Protein AF-A0A0T6AG84-F1 (afdb_monomer_lite)

Radius of gyration: 19.82 Å; chains: 1; bounding box: 33×21×67 Å

pLDDT: mean 81.05, std 19.02, range [31.83, 98.19]

Sequence (90 aa):
MDPMWFYDEMGDQEEWQAFQKDILPLEKEYLEIRVALRDAEAALRDDPGNDILRIRVEKLKERQGEMERSAPWIASDYPWEFFLWGVPHG

Structure (mmCIF, N/CA/C/O backbone):
data_AF-A0A0T6AG84-F1
#
_entry.id   AF-A0A0T6AG84-F1
#
loop_
_atom_site.group_PDB
_atom_site.id
_atom_site.type_symbol
_atom_site.label_atom_id
_atom_site.label_alt_id
_atom_site.label_comp_id
_atom_site.label_asym_id
_atom_site.label_entity_id
_atom_site.label_seq_id
_atom_site.pdbx_PDB_ins_code
_atom_site.Cartn_x
_atom_site.Cartn_y
_atom_site.Cartn_z
_atom_site.occupancy
_atom_site.B_iso_or_equiv
_atom_site.auth_seq_id
_atom_site.auth_comp_id
_atom_site.auth_asym_id
_atom_site.auth_atom_id
_atom_site.pdbx_PDB_model_num
ATOM 1 N N . MET A 1 1 ? 18.293 -11.981 -48.055 1.00 40.59 1 MET A N 1
ATOM 2 C CA . MET A 1 1 ? 17.667 -12.511 -46.831 1.00 40.59 1 MET A CA 1
ATOM 3 C C . MET A 1 1 ? 18.567 -12.038 -45.715 1.00 40.59 1 MET A C 1
ATOM 5 O O . MET A 1 1 ? 19.678 -12.538 -45.610 1.00 40.59 1 MET A O 1
ATOM 9 N N . ASP A 1 2 ? 18.189 -10.936 -45.078 1.00 43.97 2 ASP A N 1
ATOM 10 C CA . ASP A 1 2 ? 19.028 -10.265 -44.087 1.00 43.97 2 ASP A CA 1
ATOM 11 C C . ASP A 1 2 ? 18.788 -10.934 -42.719 1.00 43.97 2 ASP A C 1
ATOM 13 O O . ASP A 1 2 ? 17.623 -11.023 -42.325 1.00 43.97 2 ASP A O 1
ATOM 17 N N . PRO A 1 3 ? 19.807 -11.471 -42.017 1.00 46.22 3 PRO A N 1
ATOM 18 C CA . PRO A 1 3 ? 19.622 -12.206 -40.759 1.00 46.22 3 PRO A CA 1
ATOM 19 C C . PRO A 1 3 ? 19.345 -11.295 -39.551 1.00 46.22 3 PRO A C 1
ATOM 21 O O . PRO A 1 3 ? 19.261 -11.782 -38.426 1.00 46.22 3 PRO A O 1
ATOM 24 N N . MET A 1 4 ? 19.242 -9.981 -39.761 1.00 40.62 4 MET A N 1
ATOM 25 C CA . MET A 1 4 ? 19.274 -8.977 -38.695 1.00 40.62 4 MET A CA 1
ATOM 26 C C . MET A 1 4 ? 18.029 -8.930 -37.794 1.00 40.62 4 MET A C 1
ATOM 28 O O . MET A 1 4 ? 18.126 -8.353 -36.720 1.00 40.62 4 MET A O 1
ATOM 32 N N . TRP A 1 5 ? 16.897 -9.567 -38.138 1.00 48.00 5 TRP A N 1
ATOM 33 C CA . TRP A 1 5 ? 15.705 -9.513 -37.264 1.00 48.00 5 TRP A CA 1
ATOM 34 C C . TRP A 1 5 ? 15.914 -10.244 -35.929 1.00 48.00 5 TRP A C 1
ATOM 36 O O . TRP A 1 5 ? 15.335 -9.868 -34.917 1.00 48.00 5 TRP A O 1
ATOM 46 N N . PHE A 1 6 ? 16.737 -11.299 -35.919 1.00 31.83 6 PHE A N 1
ATOM 47 C CA . PHE A 1 6 ? 16.891 -12.175 -34.751 1.00 31.83 6 PHE A CA 1
ATOM 48 C C . PHE A 1 6 ? 17.696 -11.511 -33.619 1.00 31.83 6 PHE A C 1
ATOM 50 O O . PHE A 1 6 ? 17.644 -11.955 -32.475 1.00 31.83 6 PHE A O 1
ATOM 57 N N . TYR A 1 7 ? 18.466 -10.464 -33.940 1.00 42.91 7 TYR A N 1
ATOM 58 C CA . TYR A 1 7 ? 19.265 -9.715 -32.969 1.00 42.91 7 TYR A CA 1
ATOM 59 C C . TYR A 1 7 ? 18.482 -8.568 -32.313 1.00 42.91 7 TYR A C 1
ATOM 61 O O . TYR A 1 7 ? 18.744 -8.294 -31.144 1.00 42.91 7 TYR A O 1
ATOM 69 N N . ASP A 1 8 ? 17.498 -7.975 -33.002 1.00 51.34 8 ASP A N 1
ATOM 70 C CA . ASP A 1 8 ? 16.570 -7.005 -32.394 1.00 51.34 8 ASP A CA 1
ATOM 71 C C . ASP A 1 8 ? 15.699 -7.690 -31.322 1.00 51.34 8 ASP A C 1
ATOM 73 O O . ASP A 1 8 ? 15.608 -7.202 -30.201 1.00 51.34 8 ASP A O 1
ATOM 77 N N . GLU A 1 9 ? 15.188 -8.901 -31.592 1.00 50.34 9 GLU A N 1
ATOM 78 C CA . GLU A 1 9 ? 14.421 -9.684 -30.602 1.00 50.34 9 GLU A CA 1
ATOM 79 C C . GLU A 1 9 ? 15.248 -10.078 -29.362 1.00 50.34 9 GLU A C 1
ATOM 81 O O . GLU A 1 9 ? 14.707 -10.163 -28.262 1.00 50.34 9 GLU A O 1
ATOM 86 N N . MET A 1 10 ? 16.558 -10.315 -29.511 1.00 46.91 10 MET A N 1
ATOM 87 C CA . MET A 1 10 ? 17.445 -10.682 -28.395 1.00 46.91 10 MET A CA 1
ATOM 88 C C . MET A 1 10 ? 17.798 -9.482 -27.501 1.00 46.91 10 MET A C 1
ATOM 90 O O . MET A 1 10 ? 17.867 -9.644 -26.282 1.00 46.91 10 MET A O 1
ATOM 94 N N . GLY A 1 11 ? 18.003 -8.294 -28.084 1.00 54.94 11 GLY A N 1
ATOM 95 C CA . GLY A 1 11 ? 18.201 -7.046 -27.334 1.00 54.94 11 GLY A CA 1
ATOM 96 C C . GLY A 1 11 ? 16.942 -6.646 -26.564 1.00 54.94 11 GLY A C 1
ATOM 97 O O . GLY A 1 11 ? 17.008 -6.406 -25.358 1.00 54.94 11 GLY A O 1
ATOM 98 N N . ASP A 1 12 ? 15.784 -6.724 -27.224 1.00 59.62 12 ASP A N 1
ATOM 99 C CA . ASP A 1 12 ? 14.474 -6.509 -26.602 1.00 59.62 12 ASP A CA 1
ATOM 100 C C . ASP A 1 12 ? 14.213 -7.511 -25.465 1.00 59.62 12 ASP A C 1
ATOM 102 O O . ASP A 1 12 ? 13.622 -7.167 -24.440 1.00 59.62 12 ASP A O 1
ATOM 106 N N . GLN A 1 13 ? 14.692 -8.754 -25.595 1.00 65.75 13 GLN A N 1
ATOM 107 C CA . GLN A 1 13 ? 14.530 -9.789 -24.575 1.00 65.75 13 GLN A CA 1
ATOM 108 C C . GLN A 1 13 ? 15.434 -9.583 -23.346 1.00 65.75 13 GLN A C 1
ATOM 110 O O . GLN A 1 13 ? 15.012 -9.910 -22.232 1.00 65.75 13 GLN A O 1
ATOM 115 N N . GLU A 1 14 ? 16.648 -9.046 -23.504 1.00 71.31 14 GLU A N 1
ATOM 116 C CA . GLU A 1 14 ? 17.518 -8.681 -22.374 1.00 71.31 14 GLU A CA 1
ATOM 117 C C . GLU A 1 14 ? 17.000 -7.444 -21.631 1.00 71.31 14 GLU A C 1
ATOM 119 O O . GLU A 1 14 ? 16.931 -7.461 -20.397 1.00 71.31 14 GLU A O 1
ATOM 124 N N . GLU A 1 15 ? 16.570 -6.412 -22.360 1.00 67.50 15 GLU A N 1
ATOM 125 C CA . GLU A 1 15 ? 15.955 -5.214 -21.779 1.00 67.50 15 GLU A CA 1
ATOM 126 C C . GLU A 1 15 ? 14.651 -5.557 -21.050 1.00 67.50 15 GLU A C 1
ATOM 128 O O . GLU A 1 15 ? 14.450 -5.143 -19.906 1.00 67.50 15 GLU A O 1
ATOM 133 N N . TRP A 1 16 ? 13.816 -6.416 -21.641 1.00 67.75 16 TRP A N 1
ATOM 134 C CA . TRP A 1 16 ? 12.619 -6.967 -21.003 1.00 67.75 16 TRP A CA 1
ATOM 135 C C . TRP A 1 16 ? 12.932 -7.720 -19.706 1.00 67.75 16 TRP A C 1
ATOM 137 O O . TRP A 1 16 ? 12.269 -7.513 -18.688 1.00 67.75 16 TRP A O 1
ATOM 147 N N . GLN A 1 17 ? 13.948 -8.587 -19.702 1.00 76.31 17 GLN A N 1
ATOM 148 C CA . GLN A 1 17 ? 14.322 -9.341 -18.502 1.00 76.31 17 GLN A CA 1
ATOM 149 C C . GLN A 1 17 ? 14.900 -8.452 -17.400 1.00 76.31 17 GLN A C 1
ATOM 151 O O . GLN A 1 17 ? 14.641 -8.704 -16.220 1.00 76.31 17 GLN A O 1
ATOM 156 N N . ALA A 1 18 ? 15.700 -7.446 -17.755 1.00 78.88 18 ALA A N 1
ATOM 157 C CA . ALA A 1 18 ? 16.214 -6.467 -16.802 1.00 78.88 18 ALA A CA 1
ATOM 158 C C . ALA A 1 18 ? 15.062 -5.665 -16.185 1.00 78.88 18 ALA A C 1
ATOM 160 O O . ALA A 1 18 ? 14.951 -5.574 -14.965 1.00 78.88 18 ALA A O 1
ATOM 161 N N . PHE A 1 19 ? 14.138 -5.206 -17.022 1.00 72.94 19 PHE A N 1
ATOM 162 C CA . PHE A 1 19 ? 12.960 -4.467 -16.595 1.00 72.94 19 PHE A CA 1
ATOM 163 C C . PHE A 1 19 ? 12.050 -5.288 -15.665 1.00 72.94 19 PHE A C 1
ATOM 165 O O . PHE A 1 19 ? 11.650 -4.821 -14.600 1.00 72.94 19 PHE A O 1
ATOM 172 N N . GLN A 1 20 ? 11.788 -6.554 -16.006 1.00 77.94 20 GLN A N 1
ATOM 173 C CA . GLN A 1 20 ? 11.042 -7.487 -15.153 1.00 77.94 20 GLN A CA 1
ATOM 174 C C . GLN A 1 20 ? 11.716 -7.689 -13.787 1.00 77.94 20 GLN A C 1
ATOM 176 O O . GLN A 1 20 ? 11.038 -7.722 -12.761 1.00 77.94 20 GLN A O 1
ATOM 181 N N . LYS A 1 21 ? 13.052 -7.792 -13.740 1.00 84.69 21 LYS A N 1
ATOM 182 C CA . LYS A 1 21 ? 13.790 -7.915 -12.469 1.00 84.69 21 LYS A CA 1
ATOM 183 C C . LYS A 1 21 ? 13.621 -6.696 -11.570 1.00 84.69 21 LYS A C 1
ATOM 185 O O . LYS A 1 21 ? 13.596 -6.869 -10.354 1.00 84.69 21 LYS A O 1
ATOM 190 N N . ASP A 1 22 ? 13.490 -5.512 -12.153 1.00 82.56 22 ASP A N 1
ATOM 191 C CA . ASP A 1 22 ? 13.340 -4.270 -11.398 1.00 82.56 22 ASP A CA 1
ATOM 192 C C . ASP A 1 22 ? 11.898 -4.062 -10.907 1.00 82.56 22 ASP A C 1
ATOM 194 O O . ASP A 1 22 ? 11.684 -3.507 -9.827 1.00 82.56 22 ASP A O 1
ATOM 198 N N . ILE A 1 23 ? 10.900 -4.559 -11.647 1.00 84.38 23 ILE A N 1
ATOM 199 C CA . ILE A 1 23 ? 9.477 -4.304 -11.365 1.00 84.38 23 ILE A CA 1
ATOM 200 C C . ILE A 1 23 ? 8.782 -5.383 -10.555 1.00 84.38 23 ILE A C 1
ATOM 202 O O . ILE A 1 23 ? 7.997 -5.045 -9.668 1.00 84.38 23 ILE A O 1
ATOM 206 N N . LEU A 1 24 ? 9.103 -6.658 -10.769 1.00 85.44 24 LEU A N 1
ATOM 207 C CA . LEU A 1 24 ? 8.500 -7.747 -9.995 1.00 85.44 24 LEU A CA 1
ATOM 208 C C . LEU A 1 24 ? 8.654 -7.564 -8.470 1.00 85.44 24 LEU A C 1
ATOM 210 O O . LEU A 1 24 ? 7.697 -7.848 -7.743 1.00 85.44 24 LEU A O 1
ATOM 214 N N . PRO A 1 25 ? 9.795 -7.076 -7.935 1.00 91.06 25 PRO A N 1
ATOM 215 C CA . PRO A 1 25 ? 9.910 -6.777 -6.510 1.00 91.06 25 PRO A CA 1
ATOM 216 C C . PRO A 1 25 ? 8.956 -5.672 -6.047 1.00 91.06 25 PRO A C 1
ATOM 218 O O . PRO A 1 25 ? 8.379 -5.797 -4.968 1.00 91.06 25 PRO A O 1
ATOM 221 N N . LEU A 1 26 ? 8.764 -4.626 -6.858 1.00 90.62 26 LEU A N 1
ATOM 222 C CA . LEU A 1 26 ? 7.858 -3.517 -6.548 1.00 90.62 26 LEU A CA 1
ATOM 223 C C . LEU A 1 26 ? 6.401 -3.985 -6.543 1.00 90.62 26 LEU A C 1
ATOM 225 O O . LEU A 1 26 ? 5.677 -3.714 -5.587 1.00 90.62 26 LEU A O 1
ATOM 229 N N . GLU A 1 27 ? 5.982 -4.735 -7.565 1.00 89.62 27 GLU A N 1
ATOM 230 C CA . GLU A 1 27 ? 4.638 -5.324 -7.644 1.00 89.62 27 GLU A CA 1
ATOM 231 C C . GLU A 1 27 ? 4.356 -6.241 -6.458 1.00 89.62 27 GLU A C 1
ATOM 233 O O . GLU A 1 27 ? 3.299 -6.156 -5.827 1.00 89.62 27 GLU A O 1
ATOM 238 N N . LYS A 1 28 ? 5.329 -7.088 -6.114 1.00 92.81 28 LYS A N 1
ATOM 239 C CA . LYS A 1 28 ? 5.229 -7.969 -4.957 1.00 92.81 28 LYS A CA 1
ATOM 240 C C . LYS A 1 28 ? 5.071 -7.176 -3.661 1.00 92.81 28 LYS A C 1
ATOM 242 O O . LYS A 1 28 ? 4.150 -7.466 -2.901 1.00 92.81 28 LYS A O 1
ATOM 247 N N . GLU A 1 29 ? 5.927 -6.184 -3.418 1.00 94.31 29 GLU A N 1
ATOM 248 C CA . GLU A 1 29 ? 5.848 -5.342 -2.218 1.00 94.31 29 GLU A CA 1
ATOM 249 C C . GLU A 1 29 ? 4.484 -4.638 -2.127 1.00 94.31 29 GLU A C 1
ATOM 251 O O . GLU A 1 29 ? 3.848 -4.630 -1.071 1.00 94.31 29 GLU A O 1
ATOM 256 N N . TYR A 1 30 ? 3.983 -4.111 -3.245 1.00 94.62 30 TYR A N 1
ATOM 257 C CA . TYR A 1 30 ? 2.692 -3.431 -3.286 1.00 94.62 30 TYR A CA 1
ATOM 258 C C . TYR A 1 30 ? 1.528 -4.370 -2.956 1.00 94.62 30 TYR A C 1
ATOM 260 O O . TYR A 1 30 ? 0.648 -4.025 -2.161 1.00 94.62 30 TYR A O 1
ATOM 268 N N . LEU A 1 31 ? 1.531 -5.587 -3.506 1.00 93.94 31 LEU A N 1
ATOM 269 C CA . LEU A 1 31 ? 0.530 -6.605 -3.182 1.00 93.94 31 LEU A CA 1
ATOM 270 C C . LEU A 1 31 ? 0.595 -7.019 -1.708 1.00 93.94 31 LEU A C 1
ATOM 272 O O . LEU A 1 31 ? -0.448 -7.138 -1.060 1.00 93.94 31 LEU A O 1
ATOM 276 N N . GLU A 1 32 ? 1.798 -7.193 -1.161 1.00 96.69 32 GLU A N 1
ATOM 277 C CA . GLU A 1 32 ? 1.999 -7.506 0.256 1.00 96.69 32 GLU A CA 1
ATOM 278 C C . GLU A 1 32 ? 1.439 -6.398 1.160 1.00 96.69 32 GLU A C 1
ATOM 280 O O . GLU A 1 32 ? 0.726 -6.694 2.124 1.00 96.69 32 GLU A O 1
ATOM 285 N N . ILE A 1 33 ? 1.665 -5.124 0.818 1.00 97.00 33 ILE A N 1
ATOM 286 C CA . ILE A 1 33 ? 1.092 -3.979 1.541 1.00 97.00 33 ILE A CA 1
ATOM 287 C C . ILE A 1 33 ? -0.433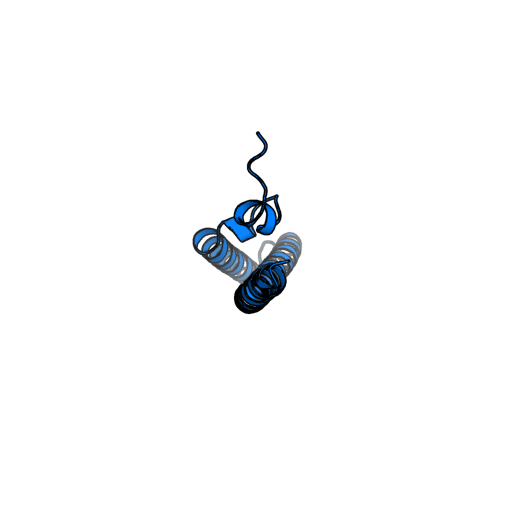 -3.972 1.455 1.00 97.00 33 ILE A C 1
ATOM 289 O O . ILE A 1 33 ? -1.090 -3.779 2.477 1.00 97.00 33 ILE A O 1
ATOM 293 N N . ARG A 1 34 ? -1.021 -4.220 0.278 1.00 96.25 34 ARG A N 1
ATOM 294 C CA . ARG A 1 34 ? -2.486 -4.246 0.116 1.00 96.25 34 ARG A CA 1
ATOM 295 C C . ARG A 1 34 ? -3.138 -5.350 0.941 1.00 96.25 34 ARG A C 1
ATOM 297 O O . ARG A 1 34 ? -4.174 -5.115 1.564 1.00 96.25 34 ARG A O 1
ATOM 304 N N . VAL A 1 35 ? -2.532 -6.537 0.977 1.00 97.50 35 VAL A N 1
ATOM 305 C CA . VAL A 1 35 ? -2.997 -7.644 1.825 1.00 97.50 35 VAL A CA 1
ATOM 306 C C . VAL A 1 35 ? -2.876 -7.265 3.300 1.00 97.50 35 VAL A C 1
ATOM 308 O O . VAL A 1 35 ? -3.856 -7.363 4.037 1.00 97.50 35 VAL A O 1
ATOM 311 N N . ALA A 1 36 ? -1.716 -6.757 3.721 1.00 97.81 36 ALA A N 1
ATOM 312 C CA . ALA A 1 36 ? -1.489 -6.348 5.103 1.00 97.81 36 ALA A CA 1
ATOM 313 C C . ALA A 1 36 ? -2.441 -5.230 5.552 1.00 97.81 36 ALA A C 1
ATOM 315 O O . ALA A 1 36 ? -2.891 -5.240 6.699 1.00 97.81 36 ALA A O 1
ATOM 316 N N . LEU A 1 37 ? -2.753 -4.279 4.667 1.00 98.00 37 LEU A N 1
ATOM 317 C CA . LEU A 1 37 ? 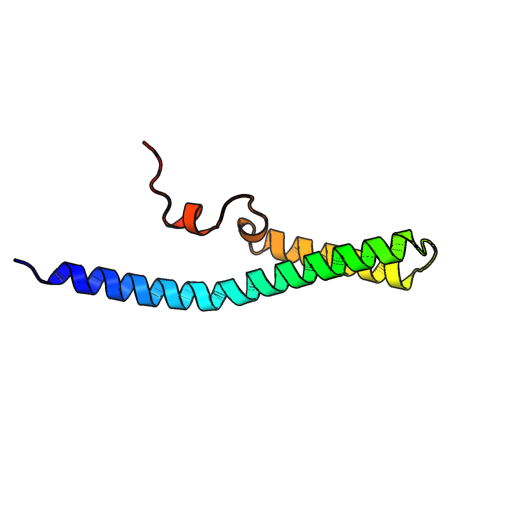-3.684 -3.191 4.939 1.00 98.00 37 LEU A CA 1
ATOM 318 C C . LEU A 1 37 ? -5.107 -3.718 5.097 1.00 98.00 37 LEU A C 1
ATOM 320 O O . LEU A 1 37 ? -5.745 -3.413 6.101 1.00 98.00 37 LEU A O 1
ATOM 324 N N . ARG A 1 38 ? -5.575 -4.559 4.166 1.00 97.81 38 ARG A N 1
ATOM 325 C CA . ARG A 1 38 ? -6.893 -5.205 4.254 1.00 97.81 38 ARG A CA 1
ATOM 326 C C . ARG A 1 38 ? -7.058 -5.944 5.581 1.00 97.81 38 ARG A C 1
ATOM 328 O O . ARG A 1 38 ? -8.080 -5.795 6.246 1.00 97.81 38 ARG A O 1
ATOM 335 N N . ASP A 1 39 ? -6.056 -6.728 5.963 1.00 98.12 39 ASP A N 1
ATOM 336 C CA . ASP A 1 39 ? -6.108 -7.541 7.176 1.00 98.12 39 ASP A CA 1
ATOM 337 C C . ASP A 1 39 ? -6.051 -6.664 8.442 1.00 98.12 39 ASP A C 1
ATOM 339 O O . ASP A 1 39 ? -6.773 -6.916 9.406 1.00 98.12 39 ASP A O 1
ATOM 343 N N . ALA A 1 40 ? -5.256 -5.587 8.434 1.00 97.75 40 ALA A N 1
ATOM 344 C CA . ALA A 1 40 ? -5.202 -4.626 9.536 1.00 97.75 40 ALA A CA 1
ATOM 345 C C . ALA A 1 40 ? -6.505 -3.820 9.683 1.00 97.75 40 ALA A C 1
ATOM 347 O O . ALA A 1 40 ? -6.957 -3.591 10.803 1.00 97.75 40 ALA A O 1
ATOM 348 N N . GLU A 1 41 ? -7.131 -3.413 8.576 1.00 98.06 41 GLU A N 1
ATOM 349 C CA . GLU A 1 41 ? -8.428 -2.728 8.585 1.00 98.06 41 GLU A CA 1
ATOM 350 C C . GLU A 1 41 ? -9.560 -3.648 9.052 1.00 98.06 41 GLU A C 1
ATOM 352 O O . GLU A 1 41 ? -10.451 -3.199 9.775 1.00 98.06 41 GLU A O 1
ATOM 357 N N . ALA A 1 42 ? -9.521 -4.932 8.681 1.00 98.19 42 ALA A N 1
ATOM 358 C CA . ALA A 1 42 ? -10.450 -5.932 9.197 1.00 98.19 42 ALA A CA 1
ATOM 359 C C . ALA A 1 42 ? -10.286 -6.107 10.715 1.00 98.19 42 ALA A C 1
ATOM 361 O O . ALA A 1 42 ? -11.263 -5.986 11.447 1.00 98.19 42 ALA A O 1
ATOM 362 N N . ALA A 1 43 ? -9.052 -6.271 11.201 1.00 97.75 43 ALA A N 1
ATOM 363 C CA . ALA A 1 43 ? -8.781 -6.378 12.633 1.00 97.75 43 ALA A CA 1
ATOM 364 C C . ALA A 1 43 ? -9.206 -5.117 13.409 1.00 97.75 43 ALA A C 1
ATOM 366 O O . ALA A 1 43 ? -9.758 -5.216 14.500 1.00 97.75 43 ALA A O 1
ATOM 367 N N . LEU A 1 44 ? -8.982 -3.922 12.848 1.00 97.62 44 LEU A N 1
ATOM 368 C CA . LEU A 1 44 ? -9.406 -2.664 13.470 1.00 97.62 44 LEU A CA 1
ATOM 369 C C . LEU A 1 44 ? -10.933 -2.524 13.505 1.00 97.62 44 LEU A C 1
ATOM 371 O O . LEU A 1 44 ? -11.475 -1.906 14.415 1.00 97.62 44 LEU A O 1
ATOM 375 N N . ARG A 1 45 ? -11.645 -3.086 12.522 1.00 96.69 45 ARG A N 1
ATOM 376 C CA . ARG A 1 45 ? -13.111 -3.136 12.544 1.00 96.69 45 ARG A CA 1
ATOM 377 C C . ARG A 1 45 ? -13.624 -4.001 13.695 1.00 96.69 45 ARG A C 1
ATOM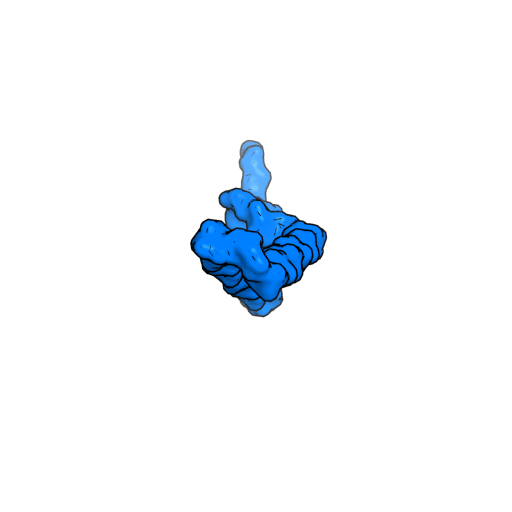 379 O O . ARG A 1 45 ? -14.641 -3.648 14.288 1.00 96.69 45 ARG A O 1
ATOM 386 N N . ASP A 1 46 ? -12.917 -5.085 14.003 1.00 97.62 46 ASP A N 1
ATOM 387 C CA . ASP A 1 46 ? -13.253 -5.989 15.105 1.00 97.62 46 ASP A CA 1
ATOM 388 C C . ASP A 1 46 ? -12.886 -5.396 16.480 1.00 97.62 46 ASP A C 1
ATOM 390 O O . ASP A 1 46 ? -13.597 -5.635 17.456 1.00 97.62 46 ASP A O 1
ATOM 394 N N . ASP A 1 47 ? -11.828 -4.577 16.557 1.00 96.81 47 ASP A N 1
ATOM 395 C CA . ASP A 1 47 ? -11.403 -3.866 17.774 1.00 96.81 47 ASP A CA 1
ATOM 396 C C . ASP A 1 47 ? -11.092 -2.371 17.512 1.00 96.81 47 ASP A C 1
ATOM 398 O O . ASP A 1 47 ? -9.925 -1.971 17.410 1.00 96.81 47 ASP A O 1
ATOM 402 N N . PRO A 1 48 ? -12.123 -1.504 17.418 1.00 94.69 48 PRO A N 1
ATOM 403 C CA . PRO A 1 48 ? -11.948 -0.096 17.038 1.00 94.69 48 PRO A CA 1
ATOM 404 C C . PRO A 1 48 ? -11.169 0.757 18.046 1.00 94.69 48 PRO A C 1
ATOM 406 O O . PRO A 1 48 ? -10.674 1.828 17.692 1.00 94.69 48 PRO A O 1
ATOM 409 N N . GLY A 1 49 ? -11.079 0.314 19.304 1.00 95.81 49 GLY A N 1
ATOM 410 C CA . GLY A 1 49 ? -10.349 1.008 20.370 1.00 95.81 49 GLY A CA 1
ATOM 411 C C . GLY A 1 49 ? -8.845 0.732 20.360 1.00 95.81 49 GLY A C 1
ATOM 412 O O . GLY A 1 49 ? -8.115 1.259 21.198 1.00 95.81 49 GLY A O 1
ATOM 413 N N . ASN A 1 50 ? -8.372 -0.105 19.438 1.00 97.00 50 ASN A N 1
ATOM 414 C CA . ASN A 1 50 ? -6.995 -0.555 19.408 1.00 97.00 50 ASN A CA 1
ATOM 415 C C . ASN A 1 50 ? -6.076 0.448 18.704 1.00 97.00 50 ASN A C 1
ATOM 417 O O . ASN A 1 50 ? -5.915 0.439 17.480 1.00 97.00 50 ASN A O 1
ATOM 421 N N . ASP A 1 51 ? -5.414 1.294 19.490 1.00 96.44 51 ASP A N 1
ATOM 422 C CA . ASP A 1 51 ? -4.488 2.299 18.962 1.00 96.44 51 ASP A CA 1
ATOM 423 C C . ASP A 1 51 ? -3.305 1.686 18.192 1.00 96.44 51 ASP A C 1
ATOM 425 O O . ASP A 1 51 ? -2.805 2.290 17.243 1.00 96.44 51 ASP A O 1
ATOM 429 N N . ILE A 1 52 ? -2.887 0.459 18.523 1.00 97.00 52 ILE A N 1
ATOM 430 C CA . ILE A 1 52 ? -1.818 -0.235 17.789 1.00 97.00 52 ILE A CA 1
ATOM 431 C C . ILE A 1 52 ? -2.287 -0.575 16.370 1.00 97.00 52 ILE A C 1
ATOM 433 O O . ILE A 1 52 ? -1.547 -0.353 15.407 1.00 97.00 52 ILE A O 1
ATOM 437 N N . LEU A 1 53 ? -3.516 -1.081 16.219 1.00 97.00 53 LEU A N 1
ATOM 438 C CA . LEU A 1 53 ? -4.096 -1.367 14.905 1.00 97.00 53 LEU A CA 1
ATOM 439 C C . LEU A 1 53 ? -4.318 -0.084 14.100 1.00 97.00 53 LEU A C 1
ATOM 441 O O . LEU A 1 53 ? -4.016 -0.067 12.908 1.00 97.00 53 LEU A O 1
ATOM 445 N N . ARG A 1 54 ? -4.744 1.009 14.746 1.00 97.69 54 ARG A N 1
ATOM 446 C CA . ARG A 1 54 ? -4.859 2.324 14.091 1.00 97.69 54 ARG A CA 1
ATOM 447 C C . ARG A 1 54 ? -3.526 2.808 13.531 1.00 97.69 54 ARG A C 1
ATOM 449 O O . ARG A 1 54 ? -3.446 3.096 12.340 1.00 97.69 54 ARG A O 1
ATOM 456 N N . ILE A 1 55 ? -2.474 2.819 14.352 1.00 98.00 55 ILE A N 1
ATOM 457 C CA . ILE A 1 55 ? -1.124 3.223 13.924 1.00 98.00 55 ILE A CA 1
ATOM 458 C C . ILE A 1 55 ? -0.630 2.327 12.784 1.00 98.00 55 ILE A C 1
ATOM 460 O O . ILE A 1 55 ? -0.006 2.803 11.836 1.00 98.00 55 ILE A O 1
ATOM 464 N N . ARG A 1 56 ? -0.903 1.019 12.851 1.00 97.50 56 ARG A N 1
ATOM 465 C CA . ARG A 1 56 ? -0.531 0.079 11.788 1.00 97.50 56 ARG A CA 1
ATOM 466 C C . ARG A 1 56 ? -1.231 0.404 10.468 1.00 97.50 56 ARG A C 1
ATOM 468 O O . ARG A 1 56 ? -0.562 0.428 9.439 1.00 97.50 56 ARG A O 1
ATOM 475 N N . VAL A 1 57 ? -2.539 0.656 10.495 1.00 98.12 57 VAL A N 1
ATOM 476 C CA . VAL A 1 57 ? -3.317 1.043 9.307 1.00 98.12 57 VAL A CA 1
ATOM 477 C C . VAL A 1 57 ? -2.792 2.353 8.720 1.00 98.12 57 VAL A C 1
ATOM 479 O O . VAL A 1 57 ? -2.575 2.425 7.515 1.00 98.12 57 VAL A O 1
ATOM 482 N N . GLU A 1 58 ? -2.538 3.366 9.553 1.00 98.12 58 GLU A N 1
ATOM 483 C CA . GLU A 1 58 ? -1.998 4.658 9.105 1.00 98.12 58 GLU A CA 1
ATOM 484 C C . GLU A 1 58 ? -0.642 4.498 8.405 1.00 98.12 58 GLU A C 1
ATOM 486 O O . GLU A 1 58 ? -0.473 4.9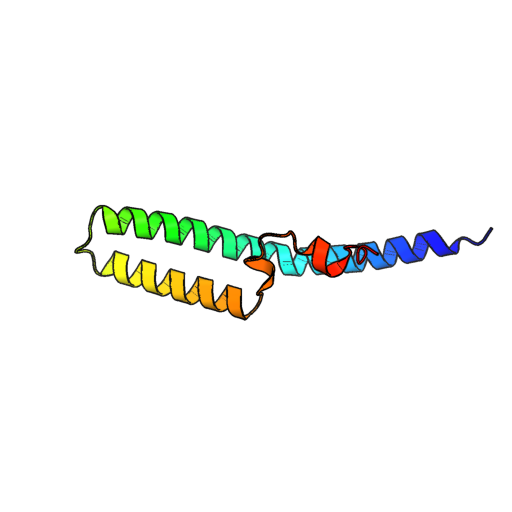78 7.285 1.00 98.12 58 GLU A O 1
ATOM 491 N N . LYS A 1 59 ? 0.287 3.738 8.997 1.00 98.00 59 LYS A N 1
ATOM 492 C CA . LYS A 1 59 ? 1.602 3.471 8.391 1.00 98.00 59 LYS A CA 1
ATOM 493 C C . LYS A 1 59 ? 1.513 2.708 7.071 1.00 98.00 59 LYS A C 1
ATOM 495 O O . LYS A 1 59 ? 2.258 2.999 6.141 1.00 98.00 59 LYS A O 1
ATOM 500 N N . LEU A 1 60 ? 0.618 1.724 6.979 1.00 98.12 60 LEU A N 1
ATOM 501 C CA . LEU A 1 60 ? 0.423 0.964 5.742 1.00 98.12 60 LEU A CA 1
ATOM 502 C C . LEU A 1 60 ? -0.176 1.840 4.634 1.00 98.12 60 LEU A C 1
ATOM 504 O O . LEU A 1 60 ? 0.257 1.730 3.491 1.00 98.12 60 LEU A O 1
ATOM 508 N N . LYS A 1 61 ? -1.103 2.749 4.970 1.00 98.12 61 LYS A N 1
ATOM 509 C CA . LYS A 1 61 ? -1.649 3.737 4.022 1.00 98.12 61 LYS A CA 1
ATOM 510 C C . LYS A 1 61 ? -0.591 4.718 3.536 1.00 98.12 61 LYS A C 1
ATOM 512 O O . LYS A 1 61 ? -0.539 5.004 2.344 1.00 98.12 61 LYS A O 1
ATOM 517 N N . GLU A 1 62 ? 0.255 5.211 4.436 1.00 98.06 62 GLU A N 1
ATOM 518 C CA . GLU A 1 62 ? 1.373 6.084 4.074 1.00 98.06 62 GLU A CA 1
ATOM 519 C C . GLU A 1 62 ? 2.322 5.376 3.102 1.00 98.06 62 GLU A C 1
ATOM 521 O O . GLU A 1 62 ? 2.603 5.906 2.027 1.00 98.06 62 GLU A O 1
ATOM 526 N N . ARG A 1 63 ? 2.725 4.138 3.421 1.00 96.88 63 ARG A N 1
ATOM 527 C CA . ARG A 1 63 ? 3.606 3.344 2.559 1.00 96.88 63 ARG A CA 1
ATOM 528 C C . ARG A 1 63 ? 2.978 3.042 1.198 1.00 96.88 63 ARG A C 1
ATOM 530 O O . ARG A 1 63 ? 3.645 3.195 0.178 1.00 96.88 63 ARG A O 1
ATOM 537 N N . GLN A 1 64 ? 1.702 2.653 1.167 1.00 96.88 64 GLN A N 1
ATOM 538 C CA . GLN A 1 64 ? 0.973 2.444 -0.084 1.00 96.88 64 GLN A CA 1
ATOM 539 C C . GLN A 1 64 ? 0.973 3.727 -0.930 1.00 96.88 64 GLN A C 1
ATOM 541 O O . GLN A 1 64 ? 1.341 3.695 -2.100 1.00 96.88 64 GLN A O 1
ATOM 546 N N . GLY A 1 65 ? 0.640 4.871 -0.326 1.00 96.38 65 GLY A N 1
ATOM 547 C CA . GLY A 1 65 ? 0.608 6.158 -1.021 1.00 96.38 65 GLY A CA 1
ATOM 548 C C . GLY A 1 65 ? 1.987 6.673 -1.449 1.00 96.38 65 GLY A C 1
ATOM 549 O O . GLY A 1 65 ? 2.092 7.437 -2.405 1.00 96.38 65 GLY A O 1
ATOM 550 N N . GLU A 1 66 ? 3.070 6.299 -0.766 1.00 96.19 66 GLU A N 1
ATOM 551 C CA . GLU A 1 66 ? 4.438 6.521 -1.252 1.00 96.19 66 GLU A CA 1
ATOM 552 C C . GLU A 1 66 ? 4.715 5.734 -2.529 1.00 96.19 66 GLU A C 1
ATOM 554 O O . GLU A 1 66 ? 5.180 6.323 -3.505 1.00 96.19 66 GLU A O 1
ATOM 559 N N . MET A 1 67 ? 4.383 4.439 -2.541 1.00 94.50 67 MET A N 1
ATOM 560 C CA . MET A 1 67 ? 4.595 3.584 -3.709 1.00 94.50 67 MET A CA 1
ATOM 561 C C . MET A 1 67 ? 3.796 4.068 -4.916 1.00 94.50 67 MET A C 1
ATOM 563 O O . MET A 1 67 ? 4.357 4.190 -6.001 1.00 94.50 67 MET A O 1
ATOM 567 N N . GLU A 1 68 ? 2.528 4.431 -4.720 1.00 94.12 68 GLU A N 1
ATOM 568 C CA . GLU A 1 68 ? 1.657 4.951 -5.783 1.00 94.12 68 GLU A CA 1
ATOM 569 C C . GLU A 1 68 ? 2.155 6.294 -6.340 1.00 94.12 68 GLU A C 1
ATOM 571 O O . GLU A 1 68 ? 1.988 6.577 -7.523 1.00 94.12 68 GLU A O 1
ATOM 576 N N . ARG A 1 69 ? 2.828 7.116 -5.523 1.00 93.19 69 ARG A N 1
ATOM 577 C CA . ARG A 1 69 ? 3.482 8.346 -5.999 1.00 93.19 69 ARG A CA 1
ATOM 578 C C . ARG A 1 69 ? 4.774 8.066 -6.762 1.00 93.19 69 ARG A C 1
ATOM 580 O O . ARG A 1 69 ? 5.039 8.752 -7.746 1.00 93.19 69 ARG A O 1
ATOM 587 N N . SER A 1 70 ? 5.587 7.109 -6.312 1.00 90.69 70 SER A N 1
ATOM 588 C CA . SER A 1 70 ? 6.855 6.770 -6.975 1.00 90.69 70 SER A CA 1
ATOM 589 C C . SER A 1 70 ? 6.673 5.940 -8.245 1.00 90.69 70 SER A C 1
ATOM 591 O O . SER A 1 70 ? 7.472 6.053 -9.170 1.00 90.69 70 SER A O 1
ATOM 593 N N . ALA A 1 71 ? 5.628 5.118 -8.292 1.00 88.94 71 ALA A N 1
ATOM 594 C CA . ALA A 1 71 ? 5.334 4.185 -9.369 1.00 88.94 71 ALA A CA 1
ATOM 595 C C . ALA A 1 71 ? 3.822 4.187 -9.670 1.00 88.94 71 ALA A C 1
ATOM 597 O O . ALA A 1 71 ? 3.130 3.226 -9.342 1.00 88.94 71 ALA A O 1
ATOM 598 N N . PRO A 1 72 ? 3.274 5.245 -10.302 1.00 86.31 72 PRO A N 1
ATOM 599 C CA . PRO A 1 72 ? 1.826 5.377 -10.513 1.00 86.31 72 PRO A CA 1
ATOM 600 C C . PRO A 1 72 ? 1.182 4.228 -11.297 1.00 86.31 72 PRO A C 1
ATOM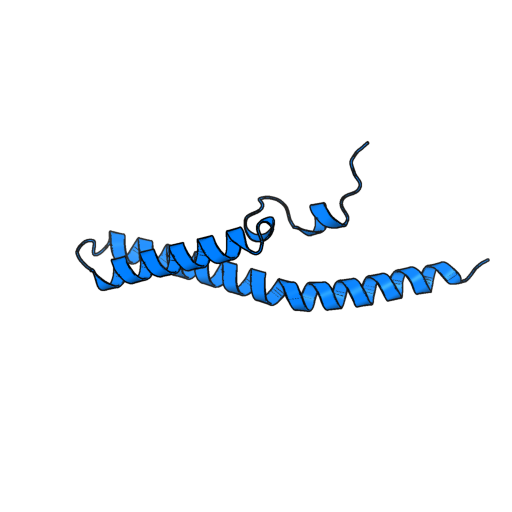 602 O O . PRO A 1 72 ? 0.009 3.921 -11.101 1.00 86.31 72 PRO A O 1
ATOM 605 N N . TRP A 1 73 ? 1.954 3.564 -12.162 1.00 82.81 73 TRP A N 1
ATOM 606 C CA . TRP A 1 73 ? 1.511 2.410 -12.946 1.00 82.81 73 TRP A CA 1
ATOM 607 C C . TRP A 1 73 ? 1.126 1.205 -12.076 1.00 82.81 73 TRP A C 1
ATOM 609 O O . TRP A 1 73 ? 0.330 0.383 -12.514 1.00 82.81 73 TRP A O 1
ATOM 619 N N . ILE A 1 74 ? 1.617 1.114 -10.836 1.00 87.75 74 ILE A N 1
ATOM 620 C CA . ILE A 1 74 ? 1.353 -0.026 -9.947 1.00 87.75 74 ILE A CA 1
ATOM 621 C C . ILE A 1 74 ? -0.090 -0.062 -9.425 1.00 87.75 74 ILE A C 1
ATOM 623 O O . ILE A 1 74 ? -0.598 -1.114 -9.042 1.00 87.75 74 ILE A O 1
ATOM 627 N N . ALA A 1 75 ? -0.754 1.097 -9.423 1.00 87.25 75 ALA A N 1
ATOM 628 C CA . ALA A 1 75 ? -2.161 1.253 -9.069 1.00 87.25 75 ALA A CA 1
ATOM 629 C C . ALA A 1 75 ? -3.073 1.371 -10.302 1.00 87.25 75 ALA A C 1
ATOM 631 O O . ALA A 1 75 ? -4.263 1.645 -10.155 1.00 87.25 75 ALA A O 1
ATOM 632 N N . SER A 1 76 ? -2.531 1.196 -11.511 1.00 82.62 76 SER A N 1
ATOM 633 C CA . SER A 1 76 ? -3.313 1.220 -12.745 1.00 82.62 76 SER A CA 1
ATOM 634 C C . SER A 1 76 ? -4.257 0.018 -12.829 1.00 82.62 76 SER A C 1
ATOM 636 O O . SER A 1 76 ? -3.896 -1.102 -12.474 1.00 82.62 76 SER A O 1
ATOM 638 N N . ASP A 1 77 ? -5.447 0.241 -13.392 1.00 76.88 77 ASP A N 1
ATOM 639 C CA . ASP A 1 77 ? -6.386 -0.825 -13.773 1.00 76.88 77 ASP A CA 1
ATOM 640 C C . ASP A 1 77 ? -5.892 -1.649 -14.979 1.00 76.88 77 ASP A C 1
ATOM 642 O O . ASP A 1 77 ? -6.426 -2.719 -15.277 1.00 76.88 77 ASP A O 1
ATOM 646 N N . TYR A 1 78 ? -4.876 -1.146 -15.685 1.00 71.81 78 TYR A N 1
ATOM 647 C CA . TYR A 1 78 ? -4.263 -1.781 -16.849 1.00 71.81 78 TYR A CA 1
ATOM 648 C C . TYR A 1 78 ? -2.853 -2.281 -16.526 1.00 71.81 78 TYR A C 1
ATOM 650 O O . TYR A 1 78 ? -2.099 -1.521 -15.905 1.00 71.81 78 TYR A O 1
ATOM 658 N N . PRO A 1 79 ? -2.475 -3.490 -16.998 1.00 68.94 79 PRO A N 1
ATOM 659 C CA . PRO A 1 79 ? -1.101 -3.977 -16.920 1.00 68.94 79 PRO A CA 1
ATOM 660 C C . PRO A 1 79 ? -0.153 -2.965 -17.551 1.00 68.94 79 PRO A C 1
ATOM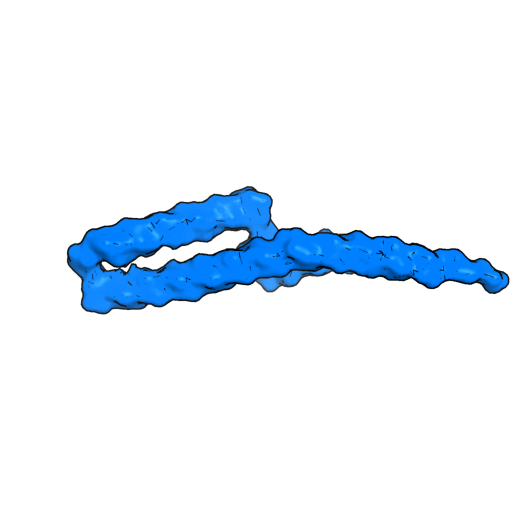 662 O O . PRO A 1 79 ? -0.472 -2.365 -18.584 1.00 68.94 79 PRO A O 1
ATOM 665 N N . TRP A 1 80 ? 1.002 -2.750 -16.932 1.00 69.56 80 TRP A N 1
ATOM 666 C CA . TRP A 1 80 ? 1.886 -1.673 -17.353 1.00 69.56 80 TRP A CA 1
ATOM 667 C C . TRP A 1 80 ? 2.461 -1.913 -18.757 1.00 69.56 80 TRP A C 1
ATOM 669 O O . TRP A 1 80 ? 2.791 -0.962 -19.467 1.00 69.56 80 TRP A O 1
ATOM 679 N N . GLU A 1 81 ? 2.506 -3.174 -19.191 1.00 68.50 81 GLU A N 1
ATOM 680 C CA . GLU A 1 81 ? 2.935 -3.610 -20.516 1.00 68.50 81 GLU A CA 1
ATOM 681 C C . GLU A 1 81 ? 2.099 -2.964 -21.629 1.00 68.50 81 GLU A C 1
ATOM 683 O O . GLU A 1 81 ? 2.612 -2.694 -22.714 1.00 68.50 81 GLU A O 1
ATOM 688 N N . PHE A 1 82 ? 0.832 -2.628 -21.351 1.00 66.69 82 PHE A N 1
ATOM 689 C CA . PHE A 1 82 ? -0.011 -1.876 -22.282 1.00 66.69 82 PHE A CA 1
ATOM 690 C C . PHE A 1 82 ? 0.430 -0.416 -22.446 1.00 66.69 82 PHE A C 1
ATOM 692 O O . PHE A 1 82 ? 0.213 0.151 -23.513 1.00 66.69 82 PHE A O 1
ATOM 699 N N . PHE A 1 83 ? 1.063 0.201 -21.443 1.00 66.25 83 PHE A N 1
ATOM 700 C CA . PHE A 1 83 ? 1.610 1.557 -21.586 1.00 66.25 83 PHE A CA 1
ATOM 701 C C . PHE A 1 83 ? 2.948 1.575 -22.333 1.00 66.25 83 PHE A C 1
ATOM 703 O O . PHE A 1 83 ? 3.268 2.586 -22.954 1.00 66.25 83 PHE A O 1
ATOM 710 N N . LEU A 1 84 ? 3.724 0.488 -22.264 1.00 64.69 84 LEU A N 1
ATOM 711 C CA . LEU A 1 84 ? 5.071 0.404 -22.841 1.00 64.69 84 LEU A CA 1
ATOM 712 C C . LEU A 1 84 ? 5.095 -0.200 -24.254 1.00 64.69 84 LEU A C 1
ATOM 714 O O . LEU A 1 84 ? 5.817 0.311 -25.107 1.00 64.69 84 LEU A O 1
ATOM 718 N N . TRP A 1 85 ? 4.270 -1.214 -24.532 1.00 66.56 85 TRP A N 1
ATOM 719 C CA . TRP A 1 85 ? 4.209 -1.884 -25.845 1.00 66.56 85 TRP A CA 1
ATOM 720 C C . TRP A 1 85 ? 2.806 -1.987 -26.436 1.00 66.56 85 TRP A C 1
ATOM 722 O O . TRP A 1 85 ? 2.612 -2.637 -27.466 1.00 66.56 85 TRP A O 1
ATOM 732 N N . GLY A 1 86 ? 1.810 -1.350 -25.817 1.00 60.50 86 GLY A N 1
ATOM 733 C CA . GLY A 1 86 ? 0.516 -1.181 -26.461 1.00 60.50 86 GLY A CA 1
ATOM 734 C C . GLY A 1 86 ? 0.695 -0.384 -27.749 1.00 60.50 86 GLY A C 1
ATOM 735 O O . GLY A 1 86 ? 1.173 0.749 -27.731 1.00 60.50 86 GLY A O 1
ATOM 736 N N . VAL A 1 87 ? 0.312 -0.969 -28.885 1.00 56.47 87 VAL A N 1
ATOM 737 C CA . VAL A 1 87 ? 0.215 -0.219 -30.142 1.00 56.47 87 VAL A CA 1
ATOM 738 C C . VAL A 1 87 ? -0.784 0.917 -29.894 1.00 56.47 87 VAL A C 1
ATOM 740 O O . VAL A 1 87 ? -1.891 0.617 -29.436 1.00 56.47 87 VAL A O 1
ATOM 743 N N . PRO A 1 88 ? -0.454 2.200 -30.153 1.00 52.53 88 PRO A N 1
ATOM 744 C CA . PRO A 1 88 ? -1.444 3.258 -30.045 1.00 52.53 88 PRO A CA 1
ATOM 745 C C . PRO A 1 88 ? -2.534 2.921 -31.055 1.00 52.53 88 PRO A C 1
ATOM 747 O O . PRO A 1 88 ? -2.291 2.953 -32.258 1.00 52.53 88 PRO A O 1
ATOM 750 N N . HIS A 1 89 ? -3.695 2.484 -30.570 1.00 47.41 89 HIS A N 1
ATOM 751 C CA . HIS A 1 89 ? -4.792 2.093 -31.439 1.00 47.41 89 HIS A CA 1
ATOM 752 C C . HIS A 1 89 ? -5.155 3.288 -32.331 1.00 47.41 89 HIS A C 1
ATOM 754 O O . HIS A 1 89 ? -5.641 4.309 -31.841 1.00 47.41 89 HIS A O 1
ATOM 760 N N . GLY A 1 90 ? -4.879 3.145 -33.627 1.00 43.81 90 GLY A N 1
ATOM 761 C CA . GLY A 1 90 ? -5.224 4.060 -34.708 1.00 43.81 90 GLY A CA 1
ATOM 762 C C . GLY A 1 90 ? -5.530 3.257 -35.956 1.00 43.81 90 GLY A C 1
ATOM 763 O O . GLY A 1 90 ? -4.659 2.446 -36.343 1.00 43.81 90 GLY A O 1
#

Foldseek 3Di:
DDPPPVVVVVVVVVVVVVVCVVCVVLLVVLVVLVVQLVVLVVVCVVPVPDVVSVVSNVVSVVVNVVSCVVPVCSPDPDNCCCVVPNDPDD

Secondary structure (DSSP, 8-state):
--TTHHHHHHHHHHHHHHHHHHHHHHHHHHHHHHHHHHHHHHHHHH-TT-HHHHHHHHHHHHHHHHHHHH-GGGG-SS-THHHHH-----